Protein AF-A0AA38GWF9-F1 (afdb_monomer_lite)

Sequence (149 aa):
MASRRNVACPENETLAKFVFKKWEEMAVKETFTDRLNATFSKAYKNLCDHKDPIFDLKGARKIKGVGKWMLTLLKQYFESNKDDSSQELLEPRAKKGRGSGRYLPQKSSAPYAILITLYRETQNGKDYMLKQELIDAAEASGLSRMPIG

Secondary structure (DSSP, 8-state):
-PPPPPPSSGGGHHHHHHHHHHHHHHHTSTT--HHHHHHHHHHHHHHHT--S---SHHHHHHSTT--HHHHHHHHHHHHHT--S---------------SPPP-PPTTSHHHHHHHHHHHHHHTT-----HHHHHHHHHHTT--SS---

Radius of gyration: 25.44 Å; chains: 1; bounding box: 48×34×66 Å

Foldseek 3Di:
DDDDDAALDPLLVVVLVLLVVVVVVLVPDPPDDVVVVVLSVQLSVQSSVDNDHDLDLVSSVVGPSCDPVNSVVVCVVNVVVDDDDDPPDPDDPDPPDPPPDDDDDDWQALVVLLVVQVVVVVVVVDPDDDPVRSQVSSVVVNRHPDRND

pLDDT: mean 78.74, std 15.81, range [35.16, 96.44]

Organism: Taxus chinensis (NCBI:txid29808)

Structure (mmCIF, N/CA/C/O backbone):
data_AF-A0AA38GWF9-F1
#
_entry.id   AF-A0AA38GWF9-F1
#
loop_
_atom_site.group_PDB
_atom_site.id
_atom_site.type_symbol
_atom_site.label_atom_id
_atom_site.label_alt_id
_atom_site.label_comp_id
_atom_site.label_asym_id
_atom_site.label_entity_id
_atom_site.label_seq_id
_atom_site.pdbx_PDB_ins_code
_atom_site.Cartn_x
_atom_site.Cartn_y
_atom_site.Cartn_z
_atom_site.occupancy
_atom_site.B_iso_or_equiv
_atom_site.auth_seq_id
_atom_site.auth_comp_id
_atom_site.auth_asym_id
_atom_site.auth_atom_id
_atom_site.pdbx_PDB_model_num
ATOM 1 N N . MET A 1 1 ? 1.388 13.559 22.749 1.00 51.12 1 MET A N 1
ATOM 2 C CA . MET A 1 1 ? 0.668 12.288 23.008 1.00 51.12 1 MET A CA 1
ATOM 3 C C . MET A 1 1 ? -0.662 12.613 23.673 1.00 51.12 1 MET A C 1
ATOM 5 O O . MET A 1 1 ? -0.731 13.631 24.351 1.00 51.12 1 MET A O 1
ATOM 9 N N . ALA A 1 2 ? -1.734 11.858 23.418 1.00 51.94 2 ALA A N 1
ATOM 10 C CA . ALA A 1 2 ? -3.031 12.167 24.029 1.00 51.94 2 ALA A CA 1
ATOM 11 C C . ALA A 1 2 ? -3.042 11.740 25.504 1.00 51.94 2 ALA A C 1
ATOM 13 O O . ALA A 1 2 ? -2.672 10.611 25.814 1.00 51.94 2 ALA A O 1
ATOM 14 N N . SER A 1 3 ? -3.471 12.635 26.396 1.00 57.97 3 SER A N 1
ATOM 15 C CA . SER A 1 3 ? -3.670 12.334 27.817 1.00 57.97 3 SER A CA 1
ATOM 16 C C . SER A 1 3 ? -4.662 11.183 28.000 1.00 57.97 3 SER A C 1
ATOM 18 O O . SER A 1 3 ? -5.634 11.091 27.242 1.00 57.97 3 SER A O 1
ATOM 20 N N . ARG A 1 4 ? -4.434 10.332 29.012 1.00 61.81 4 ARG A N 1
ATOM 21 C CA . ARG A 1 4 ? -5.380 9.279 29.419 1.00 61.81 4 ARG A CA 1
ATOM 22 C C . ARG A 1 4 ? -6.752 9.911 29.645 1.00 61.81 4 ARG A C 1
ATOM 24 O O . ARG A 1 4 ? -6.872 10.859 30.417 1.00 61.81 4 ARG A O 1
ATOM 31 N N . ARG A 1 5 ? -7.761 9.424 28.925 1.00 65.25 5 ARG A N 1
ATOM 32 C CA . ARG A 1 5 ? -9.139 9.907 29.046 1.00 65.25 5 ARG A CA 1
ATOM 33 C C . ARG A 1 5 ? -9.949 8.938 29.886 1.00 65.25 5 ARG A C 1
ATOM 35 O O . ARG A 1 5 ? -9.744 7.730 29.790 1.00 65.25 5 ARG A O 1
ATOM 42 N N . ASN A 1 6 ? -10.876 9.481 30.669 1.00 64.81 6 ASN A N 1
ATOM 43 C CA . ASN A 1 6 ? -11.873 8.672 31.353 1.00 64.81 6 ASN A CA 1
ATOM 44 C C . ASN A 1 6 ? -12.755 8.002 30.301 1.00 64.81 6 ASN A C 1
ATOM 46 O O . ASN A 1 6 ? -13.235 8.656 29.375 1.00 64.81 6 ASN A O 1
ATOM 50 N N . VAL A 1 7 ? -12.909 6.689 30.424 1.00 67.94 7 VAL A N 1
ATOM 51 C CA . VAL A 1 7 ? -13.730 5.893 29.516 1.00 67.94 7 VAL A CA 1
ATOM 52 C C . VAL A 1 7 ? -15.180 6.025 29.972 1.00 67.94 7 VAL A C 1
ATOM 54 O O . VAL A 1 7 ? -15.468 5.861 31.155 1.00 67.94 7 VAL A O 1
ATOM 57 N N . ALA A 1 8 ? -16.087 6.343 29.050 1.00 68.94 8 ALA A N 1
ATOM 58 C CA . ALA A 1 8 ? -17.509 6.498 29.345 1.00 68.94 8 ALA A CA 1
ATOM 59 C C . ALA A 1 8 ? -18.177 5.169 29.745 1.00 68.94 8 ALA A C 1
ATOM 61 O O . ALA A 1 8 ? -19.150 5.182 30.495 1.00 68.94 8 ALA A O 1
ATOM 62 N N . CYS A 1 9 ? -17.631 4.035 29.289 1.00 68.50 9 CYS A N 1
ATOM 63 C CA . CYS A 1 9 ? -18.066 2.690 29.663 1.00 68.50 9 CYS A CA 1
ATOM 64 C C . CYS A 1 9 ? -16.926 1.898 30.312 1.00 68.50 9 CYS A C 1
ATOM 66 O O . CYS A 1 9 ? -15.866 1.772 29.694 1.00 68.50 9 CYS A O 1
ATOM 68 N N . PRO A 1 10 ? -17.143 1.280 31.485 1.00 70.75 10 PRO A N 1
ATOM 69 C CA . PRO A 1 10 ? -16.119 0.465 32.143 1.00 70.75 10 PRO A CA 1
ATOM 70 C C . PRO A 1 10 ? -15.719 -0.756 31.297 1.00 70.75 10 PRO A C 1
ATOM 72 O O . PRO A 1 10 ? -14.557 -1.145 31.257 1.00 70.75 10 PRO A O 1
ATOM 75 N N . GLU A 1 11 ? -16.655 -1.311 30.528 1.00 74.38 11 GLU A N 1
ATOM 76 C CA . GLU A 1 11 ? -16.427 -2.471 29.653 1.00 74.38 11 GLU A CA 1
ATOM 77 C C . GLU A 1 11 ? -15.489 -2.153 28.474 1.00 74.38 11 GLU A C 1
ATOM 79 O O . GLU A 1 11 ? -14.757 -3.022 28.006 1.00 74.38 11 GLU A O 1
ATOM 84 N N . ASN A 1 12 ? -15.433 -0.888 28.039 1.00 78.06 12 ASN A N 1
ATOM 85 C CA . ASN A 1 12 ? -14.538 -0.437 26.969 1.00 78.06 12 ASN A CA 1
ATOM 86 C C . ASN A 1 12 ? -13.119 -0.121 27.481 1.00 78.06 12 ASN A C 1
ATOM 88 O O . ASN A 1 12 ? -12.220 0.162 26.683 1.00 78.06 12 ASN A O 1
ATOM 92 N N . GLU A 1 13 ? -12.890 -0.158 28.799 1.00 78.81 13 GLU A N 1
ATOM 93 C CA . GLU A 1 13 ? -11.619 0.229 29.413 1.00 78.81 13 GLU A CA 1
ATOM 94 C C . GLU A 1 13 ? -10.479 -0.728 29.042 1.00 78.81 13 GLU A C 1
ATOM 96 O O . GLU A 1 13 ? -9.354 -0.297 28.778 1.00 78.81 13 GLU A O 1
ATOM 101 N N . THR A 1 14 ? -10.770 -2.026 28.957 1.00 80.94 14 THR A N 1
ATOM 102 C CA . THR A 1 14 ? -9.805 -3.063 28.563 1.00 80.94 14 THR A CA 1
ATOM 103 C C . THR A 1 14 ? -9.335 -2.866 27.120 1.00 80.94 14 THR A C 1
ATOM 105 O O . THR A 1 14 ? -8.130 -2.858 26.849 1.00 80.94 14 THR A O 1
ATOM 108 N N . LEU A 1 15 ? -10.272 -2.598 26.208 1.00 80.19 15 LEU A N 1
ATOM 109 C CA . LEU A 1 15 ? -9.994 -2.340 24.798 1.00 80.19 15 LEU A CA 1
ATOM 110 C C . LEU A 1 15 ? -9.248 -1.008 24.614 1.00 80.19 15 LEU A C 1
ATOM 112 O O . LEU A 1 15 ? -8.280 -0.939 23.855 1.00 80.19 15 LEU A O 1
ATOM 116 N N . ALA A 1 16 ? -9.619 0.034 25.364 1.00 82.56 16 ALA A N 1
ATOM 117 C CA . ALA A 1 16 ? -8.923 1.320 25.345 1.00 82.56 16 ALA A CA 1
ATOM 118 C C . ALA A 1 16 ? -7.471 1.205 25.841 1.00 82.56 16 ALA A C 1
ATOM 120 O O . ALA A 1 16 ? -6.566 1.764 25.214 1.00 82.56 16 ALA A O 1
ATOM 121 N N . LYS A 1 17 ? -7.225 0.439 26.914 1.00 84.38 17 LYS A N 1
ATOM 122 C CA . LYS A 1 17 ? -5.870 0.141 27.415 1.00 84.38 17 LYS A CA 1
ATOM 123 C C . LYS A 1 17 ? -5.040 -0.618 26.381 1.00 84.38 17 LYS A C 1
ATOM 125 O O . LYS A 1 17 ? -3.879 -0.269 26.167 1.00 84.38 17 LYS A O 1
ATOM 130 N N . PHE A 1 18 ? -5.629 -1.604 25.702 1.00 84.62 18 PHE A N 1
ATOM 131 C CA . PHE A 1 18 ? -4.944 -2.344 24.642 1.00 84.62 18 PHE A CA 1
ATOM 132 C C . PHE A 1 18 ? -4.528 -1.436 23.477 1.00 84.62 18 PHE A C 1
ATOM 134 O O . PHE A 1 18 ? -3.370 -1.460 23.056 1.00 84.62 18 PHE A O 1
ATOM 141 N N . VAL A 1 19 ? -5.446 -0.596 22.986 1.00 84.69 19 VAL A N 1
ATOM 142 C CA . VAL A 1 19 ? -5.160 0.349 21.893 1.00 84.69 19 VAL A CA 1
ATOM 143 C C . VAL A 1 19 ? -4.075 1.346 22.300 1.00 84.69 19 VAL A C 1
ATOM 145 O O . VAL A 1 19 ? -3.197 1.641 21.492 1.00 84.69 19 VAL A O 1
ATOM 148 N N . PHE A 1 20 ? -4.095 1.832 23.544 1.00 84.25 20 PHE A N 1
ATOM 149 C CA . PHE A 1 20 ? -3.077 2.749 24.056 1.00 84.25 20 PHE A CA 1
ATOM 150 C C . PHE A 1 20 ? -1.691 2.094 24.126 1.00 84.25 20 PHE A C 1
ATOM 152 O O . PHE A 1 20 ? -0.725 2.654 23.618 1.00 84.25 20 PHE A O 1
ATOM 159 N N . LYS A 1 21 ? -1.599 0.864 24.645 1.00 86.19 21 LYS A N 1
ATOM 160 C CA . LYS A 1 21 ? -0.341 0.104 24.663 1.00 86.19 21 LYS A CA 1
ATOM 161 C C . LYS A 1 21 ? 0.198 -0.132 23.248 1.00 86.19 21 LYS A C 1
ATOM 163 O O . LYS A 1 21 ? 1.379 0.069 22.984 1.00 86.19 21 LYS A O 1
ATOM 168 N N . LYS A 1 22 ? -0.676 -0.501 22.305 1.00 85.06 22 LYS A N 1
ATOM 169 C CA . LYS A 1 22 ? -0.300 -0.664 20.892 1.00 85.06 22 LYS A CA 1
ATOM 170 C C . LYS A 1 22 ? 0.144 0.644 20.244 1.00 85.06 22 LYS A C 1
ATOM 172 O O . LYS A 1 22 ? 1.009 0.622 19.373 1.00 85.06 22 LYS A O 1
ATOM 177 N N . TRP A 1 23 ? -0.423 1.774 20.655 1.00 85.25 23 TRP A N 1
ATOM 178 C CA . TRP A 1 23 ? 0.021 3.088 20.206 1.00 85.25 23 TRP A CA 1
ATOM 179 C C . TRP A 1 23 ? 1.446 3.380 20.688 1.00 85.25 23 TRP A C 1
ATOM 181 O O . TRP A 1 23 ? 2.270 3.779 19.869 1.00 85.25 23 TRP A O 1
ATOM 191 N N . GLU A 1 24 ? 1.768 3.106 21.956 1.00 82.69 24 GLU A N 1
ATOM 192 C CA . GLU A 1 24 ? 3.130 3.251 22.497 1.00 82.69 24 GLU A CA 1
ATOM 193 C C . GLU A 1 24 ? 4.131 2.334 21.779 1.00 82.69 24 GLU A C 1
ATOM 195 O O . GLU A 1 24 ? 5.158 2.806 21.294 1.00 82.69 24 GLU A O 1
ATOM 200 N N . GLU A 1 25 ? 3.798 1.050 21.603 1.00 85.31 25 GLU A N 1
ATOM 201 C CA . GLU A 1 25 ? 4.638 0.087 20.870 1.00 85.31 25 GLU A CA 1
ATOM 202 C C . GLU A 1 25 ? 4.930 0.536 19.430 1.00 85.31 25 GLU A C 1
ATOM 204 O O . GLU A 1 25 ? 6.012 0.294 18.895 1.00 85.31 25 GLU A O 1
ATOM 209 N N . MET A 1 26 ? 3.954 1.170 18.776 1.00 79.06 26 MET A N 1
ATOM 210 C CA . MET A 1 26 ? 4.106 1.662 17.409 1.00 79.06 26 MET A CA 1
ATOM 211 C C . MET A 1 26 ? 4.814 3.014 17.349 1.00 79.06 26 MET A C 1
ATOM 213 O O . MET A 1 26 ? 5.461 3.274 16.343 1.00 79.06 26 MET A O 1
ATOM 217 N N . ALA A 1 27 ? 4.722 3.842 18.394 1.00 79.19 27 ALA A N 1
ATOM 218 C CA . ALA A 1 27 ? 5.405 5.132 18.486 1.00 79.19 27 ALA A CA 1
ATOM 219 C C . ALA A 1 27 ? 6.928 4.994 18.628 1.00 79.19 27 ALA A C 1
ATOM 221 O O . ALA A 1 27 ? 7.657 5.891 18.220 1.00 79.19 27 ALA A O 1
ATOM 222 N N . VAL A 1 28 ? 7.406 3.864 19.161 1.00 82.25 28 VAL A N 1
ATOM 223 C CA . VAL A 1 28 ? 8.843 3.546 19.255 1.00 82.25 28 VAL A CA 1
ATOM 224 C C . VAL A 1 28 ? 9.434 3.126 17.899 1.00 82.25 28 VAL A C 1
ATOM 226 O O . VAL A 1 28 ? 10.642 3.203 17.699 1.00 82.25 28 VAL A O 1
ATOM 229 N N . LYS A 1 29 ? 8.609 2.689 16.939 1.00 78.75 29 LYS A N 1
ATOM 230 C CA . LYS A 1 29 ? 9.085 2.225 15.627 1.00 78.75 29 LYS A CA 1
ATOM 231 C C . LYS A 1 29 ? 9.307 3.400 14.675 1.00 78.75 29 LYS A C 1
ATOM 233 O O . LYS A 1 29 ? 8.433 4.247 14.535 1.00 78.75 29 LYS A O 1
ATOM 238 N N . GLU A 1 30 ? 10.396 3.373 13.905 1.00 65.19 30 GLU A N 1
ATOM 239 C CA . GLU A 1 30 ? 10.720 4.397 12.888 1.00 65.19 30 GLU A CA 1
ATOM 240 C C . GLU A 1 30 ? 9.631 4.577 11.813 1.00 65.19 30 GLU A C 1
ATOM 242 O O . GLU A 1 30 ? 9.515 5.628 11.192 1.00 65.19 30 GLU A O 1
ATOM 247 N N . THR A 1 31 ? 8.765 3.577 11.618 1.00 73.06 31 THR A N 1
ATOM 248 C CA . THR A 1 31 ? 7.605 3.657 10.712 1.00 73.06 31 THR A CA 1
ATOM 249 C C . THR A 1 31 ? 6.446 4.509 11.253 1.00 73.06 31 THR A C 1
ATOM 251 O O . THR A 1 31 ? 5.379 4.565 10.633 1.00 73.06 31 THR A O 1
ATOM 254 N N . PHE A 1 32 ? 6.591 5.119 12.433 1.00 78.38 32 PHE A N 1
ATOM 255 C CA . PHE A 1 32 ? 5.558 5.946 13.039 1.00 78.38 32 PHE A CA 1
ATOM 256 C C . PHE A 1 32 ? 5.441 7.290 12.320 1.00 78.38 32 PHE A C 1
ATOM 258 O O . PHE A 1 32 ? 6.349 8.111 12.323 1.00 78.38 32 PHE A O 1
ATOM 265 N N . THR A 1 33 ? 4.287 7.521 11.701 1.00 80.94 33 THR A N 1
ATOM 266 C CA . THR A 1 33 ? 4.003 8.754 10.961 1.00 80.94 33 THR A CA 1
ATOM 267 C C . THR A 1 33 ? 2.922 9.567 11.660 1.00 80.94 33 THR A C 1
ATOM 269 O O . THR A 1 33 ? 2.059 9.016 12.350 1.00 80.94 33 THR A O 1
ATOM 272 N N . ASP A 1 34 ? 2.879 10.874 11.397 1.00 83.88 34 ASP A N 1
ATOM 273 C CA . ASP A 1 34 ? 1.833 11.763 11.925 1.00 83.88 34 ASP A CA 1
ATOM 274 C C . ASP A 1 34 ? 0.416 11.303 11.567 1.00 83.88 34 ASP A C 1
ATOM 276 O O . ASP A 1 34 ? -0.525 11.464 12.346 1.00 83.88 34 ASP A O 1
ATOM 280 N N . ARG A 1 35 ? 0.252 10.652 10.410 1.00 83.06 35 ARG A N 1
ATOM 281 C CA . ARG A 1 35 ? -1.030 10.072 9.986 1.00 83.06 35 ARG A CA 1
ATOM 282 C C . ARG A 1 35 ? -1.460 8.915 10.887 1.00 83.06 35 ARG A C 1
ATOM 284 O O . ARG A 1 35 ? -2.643 8.812 11.224 1.00 83.06 35 ARG A O 1
ATOM 291 N N . LEU A 1 36 ? -0.521 8.062 11.301 1.00 82.25 36 LEU A N 1
ATOM 292 C CA . LEU A 1 36 ? -0.791 6.993 12.265 1.00 82.25 36 LEU A CA 1
ATOM 293 C C . LEU A 1 36 ? -1.127 7.586 13.632 1.00 82.25 36 LEU A C 1
ATOM 295 O O . LEU A 1 36 ? -2.134 7.205 14.223 1.00 82.25 36 LEU A O 1
ATOM 299 N N . ASN A 1 37 ? -0.364 8.584 14.077 1.00 84.94 37 ASN A N 1
ATOM 300 C CA . ASN A 1 37 ? -0.608 9.299 15.327 1.00 84.94 37 ASN A CA 1
ATOM 301 C C . ASN A 1 37 ? -2.016 9.924 15.376 1.00 84.94 37 ASN A C 1
ATOM 303 O O . ASN A 1 37 ? -2.764 9.744 16.340 1.00 84.94 37 ASN A O 1
ATOM 307 N N . ALA A 1 38 ? -2.427 10.595 14.296 1.00 84.69 38 ALA A N 1
ATOM 308 C CA . ALA A 1 38 ? -3.764 11.165 14.156 1.00 84.69 38 ALA A CA 1
ATOM 309 C C . ALA A 1 38 ? -4.859 10.086 14.158 1.00 84.69 38 ALA A C 1
ATOM 311 O O . ALA A 1 38 ? -5.926 10.289 14.744 1.00 84.69 38 ALA A O 1
ATOM 312 N N . THR A 1 39 ? -4.592 8.929 13.546 1.00 86.38 39 THR A N 1
ATOM 313 C CA . THR A 1 39 ? -5.520 7.791 13.520 1.00 86.38 39 THR A CA 1
ATOM 314 C C . THR A 1 39 ? -5.705 7.200 14.916 1.00 86.38 39 THR A C 1
ATOM 316 O O . THR A 1 39 ? -6.844 7.063 15.359 1.00 86.38 39 THR A O 1
ATOM 319 N N . PHE A 1 40 ? -4.616 6.919 15.638 1.00 86.81 40 PHE A N 1
ATOM 320 C CA . PHE A 1 40 ? -4.672 6.426 17.017 1.00 86.81 40 PHE A CA 1
ATOM 321 C C . PHE A 1 40 ? -5.343 7.426 17.953 1.00 86.81 40 PHE A C 1
ATOM 323 O O . PHE A 1 40 ? -6.250 7.049 18.685 1.00 86.81 40 PHE A O 1
ATOM 330 N N . SER A 1 41 ? -4.983 8.709 17.871 1.00 86.19 41 SER A N 1
ATOM 331 C CA . SER A 1 41 ? -5.609 9.764 18.673 1.00 86.19 41 SER A CA 1
ATOM 332 C C . SER A 1 41 ? -7.113 9.837 18.423 1.00 86.19 41 SER A C 1
ATOM 334 O O . SER A 1 41 ? -7.898 9.852 19.365 1.00 86.19 41 SER A O 1
ATOM 336 N N . LYS A 1 42 ? -7.555 9.822 17.161 1.00 87.19 42 LYS A N 1
ATOM 337 C CA . LYS A 1 42 ? -8.983 9.899 16.833 1.00 87.19 42 LYS A CA 1
ATOM 338 C C . LYS A 1 42 ? -9.743 8.639 17.246 1.00 87.19 42 LYS A C 1
ATOM 340 O O . LYS A 1 42 ? -10.838 8.759 17.785 1.00 87.19 42 LYS A O 1
ATOM 345 N N . ALA A 1 43 ? -9.166 7.459 17.021 1.00 85.88 43 ALA A N 1
ATOM 346 C CA . ALA A 1 43 ? -9.767 6.189 17.413 1.00 85.88 43 ALA A CA 1
ATOM 347 C C . ALA A 1 43 ? -9.861 6.053 18.939 1.00 85.88 43 ALA A C 1
ATOM 349 O O . ALA A 1 43 ? -10.932 5.745 19.442 1.00 85.88 43 ALA A O 1
ATOM 350 N N . TYR A 1 44 ? -8.784 6.357 19.671 1.00 84.06 44 TYR A N 1
ATOM 351 C CA . TYR A 1 44 ? -8.744 6.294 21.133 1.00 84.06 44 TYR A CA 1
ATOM 352 C C . TYR A 1 44 ? -9.756 7.249 21.769 1.00 84.06 44 TYR A C 1
ATOM 354 O O . TYR A 1 44 ? -10.530 6.842 22.626 1.00 84.06 44 TYR A O 1
ATOM 362 N N . LYS A 1 45 ? -9.824 8.500 21.294 1.00 86.12 45 LYS A N 1
ATOM 363 C CA . LYS A 1 45 ? -10.810 9.476 21.780 1.00 86.12 45 LYS A CA 1
ATOM 364 C C . LYS A 1 45 ? -12.241 8.981 21.586 1.00 86.12 45 LYS A C 1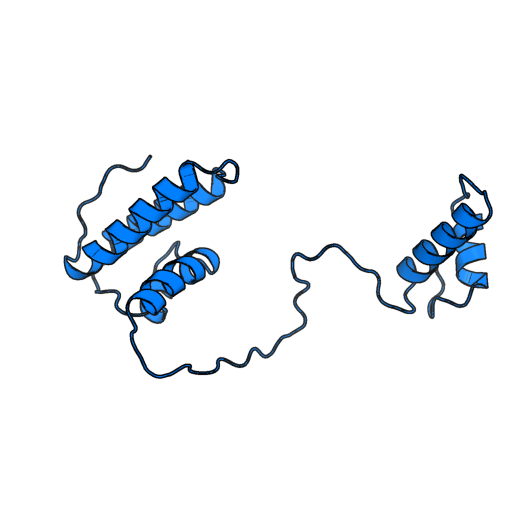
ATOM 366 O O . LYS A 1 45 ? -12.994 8.917 22.545 1.00 86.12 45 LYS A O 1
ATOM 371 N N . ASN A 1 46 ? -12.583 8.565 20.369 1.00 86.06 46 ASN A N 1
ATOM 372 C CA . ASN A 1 46 ? -13.944 8.127 20.061 1.00 86.06 46 ASN A CA 1
ATOM 373 C C . ASN A 1 46 ? -14.303 6.789 20.717 1.00 86.06 46 ASN A C 1
ATOM 375 O O . ASN A 1 46 ? -15.481 6.518 20.907 1.00 86.06 46 ASN A O 1
ATOM 379 N N . LEU A 1 47 ? -13.310 5.964 21.054 1.00 81.88 47 LEU A N 1
ATOM 380 C CA . LEU A 1 47 ? -13.503 4.747 21.828 1.00 81.88 47 LEU A CA 1
ATOM 381 C C . LEU A 1 47 ? -13.792 5.058 23.302 1.00 81.88 47 LEU A C 1
ATOM 383 O O . LEU A 1 47 ? -14.709 4.479 23.873 1.00 81.88 47 LEU A O 1
ATOM 387 N N . CYS A 1 48 ? -13.045 5.992 23.900 1.00 79.69 48 CYS A N 1
ATOM 388 C CA . CYS A 1 48 ? -13.305 6.468 25.259 1.00 79.69 48 CYS A CA 1
ATOM 389 C C . CYS A 1 48 ? -14.666 7.162 25.376 1.00 79.69 48 CYS A C 1
ATOM 391 O O . CYS A 1 48 ? -15.340 6.993 26.386 1.00 79.69 48 CYS A O 1
ATOM 393 N N . ASP A 1 49 ? -15.075 7.902 24.344 1.00 82.62 49 ASP A N 1
ATOM 394 C CA . ASP A 1 49 ? -16.336 8.649 24.316 1.00 82.62 49 ASP A CA 1
ATOM 395 C C . ASP A 1 49 ? -17.553 7.764 23.938 1.00 82.62 49 ASP A C 1
ATOM 397 O O . ASP A 1 49 ? -18.695 8.232 23.976 1.00 82.62 49 ASP A O 1
ATOM 401 N N . HIS A 1 50 ? -17.343 6.494 23.557 1.00 80.44 50 HIS A N 1
ATOM 402 C CA . HIS A 1 50 ? -18.420 5.585 23.149 1.00 80.44 50 HIS A CA 1
ATOM 403 C C . HIS A 1 50 ? -19.212 5.083 24.363 1.00 80.44 50 HIS A C 1
ATOM 405 O O . HIS A 1 50 ? -18.630 4.532 25.296 1.00 80.44 50 HIS A O 1
ATOM 411 N N . LYS A 1 51 ? -20.540 5.259 24.320 1.00 77.25 51 LYS A N 1
ATOM 412 C CA . LYS A 1 51 ? -21.474 4.938 25.416 1.00 77.25 51 LYS A CA 1
ATOM 413 C C . LYS A 1 51 ? -22.013 3.507 25.398 1.00 77.25 51 LYS A C 1
ATOM 415 O O . LYS A 1 51 ? -22.597 3.080 26.387 1.00 77.25 51 LYS A O 1
ATOM 420 N N . ASP A 1 52 ? -21.825 2.788 24.294 1.00 75.81 52 ASP A N 1
ATOM 421 C CA . ASP A 1 52 ? -22.206 1.379 24.204 1.00 75.81 52 ASP A CA 1
ATOM 422 C C . ASP A 1 52 ? -20.963 0.490 24.292 1.00 75.81 52 ASP A C 1
ATOM 424 O O . ASP A 1 52 ? -19.884 0.882 23.814 1.00 75.81 52 ASP A O 1
ATOM 428 N N . PRO A 1 53 ? -21.094 -0.717 24.849 1.00 74.31 53 PRO A N 1
ATOM 429 C CA . PRO A 1 53 ? -19.970 -1.619 24.973 1.00 74.31 53 PRO A CA 1
ATOM 430 C C . PRO A 1 53 ? -19.620 -2.299 23.649 1.00 74.31 53 PRO A C 1
ATOM 432 O O . PRO A 1 53 ? -20.481 -2.683 22.851 1.00 74.31 53 PRO A O 1
ATOM 435 N N . ILE A 1 54 ? -18.319 -2.423 23.390 1.00 75.06 54 ILE A N 1
ATOM 436 C CA . ILE A 1 54 ? -17.780 -2.921 22.123 1.00 75.06 54 ILE A CA 1
ATOM 437 C C . ILE A 1 54 ? -17.167 -4.299 22.3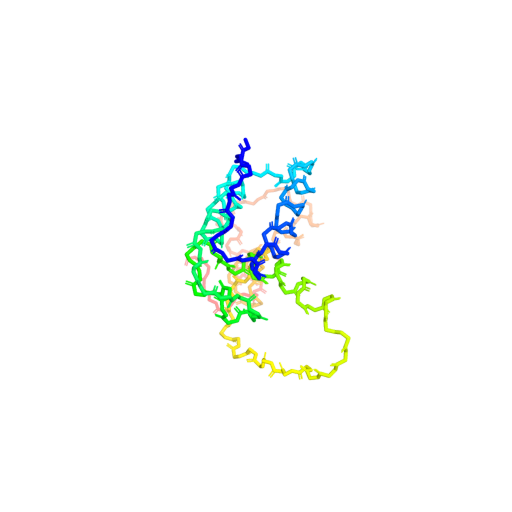49 1.00 75.06 54 ILE A C 1
ATOM 439 O O . ILE A 1 54 ? -15.983 -4.437 22.643 1.00 75.06 54 ILE A O 1
ATOM 443 N N . PHE A 1 55 ? -17.988 -5.328 22.156 1.00 69.44 55 PHE A N 1
ATOM 444 C CA . PHE A 1 55 ? -17.569 -6.728 22.292 1.00 69.44 55 PHE A CA 1
ATOM 445 C C . PHE A 1 55 ? -17.173 -7.391 20.968 1.00 69.44 55 PHE A C 1
ATOM 447 O O . PHE A 1 55 ? -16.615 -8.483 20.970 1.00 69.44 55 PHE A O 1
ATOM 454 N N . ASP A 1 56 ? -17.462 -6.753 19.830 1.00 76.88 56 ASP A N 1
ATOM 455 C CA . ASP A 1 56 ? -17.251 -7.349 18.511 1.00 76.88 56 ASP A CA 1
ATOM 456 C C . ASP A 1 56 ? -16.656 -6.353 17.507 1.00 76.88 56 ASP A C 1
ATOM 458 O O . ASP A 1 56 ? -16.846 -5.132 17.582 1.00 76.88 56 ASP A O 1
ATOM 462 N N . LEU A 1 57 ? -15.992 -6.896 16.486 1.00 77.44 57 LEU A N 1
ATOM 463 C CA . LEU A 1 57 ? -15.430 -6.158 15.355 1.00 77.44 57 LEU A CA 1
ATOM 464 C C . LEU A 1 57 ? -16.497 -5.354 14.604 1.00 77.44 57 LEU A C 1
ATOM 466 O O . LEU A 1 57 ? -16.206 -4.285 14.058 1.00 77.44 57 LEU A O 1
ATOM 470 N N . LYS A 1 58 ? -17.746 -5.841 14.593 1.00 77.56 58 LYS A N 1
ATOM 471 C CA . LYS A 1 58 ? -18.895 -5.115 14.034 1.00 77.56 58 LYS A CA 1
ATOM 472 C C . LYS A 1 58 ? -19.192 -3.835 14.816 1.00 77.56 58 LYS A C 1
ATOM 474 O O . LYS A 1 58 ? -19.514 -2.822 14.194 1.00 77.56 58 LYS A O 1
ATOM 479 N N . GLY A 1 59 ? -19.048 -3.867 16.142 1.00 76.88 59 GLY A N 1
ATOM 480 C CA . GLY A 1 59 ? -19.171 -2.693 17.008 1.00 76.88 59 GLY A CA 1
ATOM 481 C C . GLY A 1 59 ? -18.033 -1.708 16.763 1.00 76.88 59 GLY A C 1
ATOM 482 O O . GLY A 1 59 ? -18.280 -0.539 16.476 1.00 76.88 59 GLY A O 1
ATOM 483 N N . ALA A 1 60 ? -16.793 -2.207 16.723 1.00 78.75 60 ALA A N 1
ATOM 484 C CA . ALA A 1 60 ? -15.611 -1.386 16.468 1.00 78.75 60 ALA A CA 1
ATOM 485 C C . ALA A 1 60 ? -15.685 -0.641 15.123 1.00 78.75 60 ALA A C 1
ATOM 487 O O . ALA A 1 60 ? -15.310 0.525 15.034 1.00 78.75 60 ALA A O 1
ATOM 488 N N . ARG A 1 61 ? -16.228 -1.275 14.075 1.00 81.12 61 ARG A N 1
ATOM 489 C CA . ARG A 1 61 ? -16.378 -0.662 12.743 1.00 81.12 61 ARG A CA 1
ATOM 490 C C . ARG A 1 61 ? -17.323 0.545 12.722 1.00 81.12 61 ARG A C 1
ATOM 492 O O . ARG A 1 61 ? -17.172 1.401 11.852 1.00 81.12 61 ARG A O 1
ATOM 499 N N . LYS A 1 62 ? -18.306 0.611 13.625 1.00 82.44 62 LYS A N 1
ATOM 500 C CA . LYS A 1 62 ? -19.259 1.733 13.691 1.00 82.44 62 LYS A CA 1
ATOM 501 C C . LYS A 1 62 ? -18.631 2.995 14.292 1.00 82.44 62 LYS A C 1
ATOM 503 O O . LYS A 1 62 ? -19.146 4.091 14.084 1.00 82.44 62 LYS A O 1
ATOM 508 N N . ILE A 1 63 ? -17.501 2.862 14.985 1.00 83.25 63 ILE A N 1
ATOM 509 C CA . ILE A 1 63 ? -16.825 3.970 15.656 1.00 83.25 63 ILE A CA 1
ATOM 510 C C . ILE A 1 63 ? -16.108 4.838 14.625 1.00 83.25 63 ILE A C 1
ATOM 512 O O . ILE A 1 63 ? -15.290 4.385 13.818 1.00 83.25 63 ILE A O 1
ATOM 516 N N . LYS A 1 64 ? -16.370 6.142 14.683 1.00 78.94 64 LYS A N 1
ATOM 517 C CA . LYS A 1 64 ? -15.707 7.121 13.823 1.00 78.94 64 LYS A CA 1
ATOM 518 C C . LYS A 1 64 ? -14.193 7.081 14.068 1.00 78.94 64 LYS A C 1
ATOM 520 O O . LYS A 1 64 ? -13.734 7.198 15.195 1.00 78.94 64 LYS A O 1
ATOM 525 N N . GLY A 1 65 ? -13.394 6.947 13.013 1.00 78.62 65 GLY A N 1
ATOM 526 C CA . GLY A 1 65 ? -11.928 6.869 13.127 1.00 78.62 65 GLY A CA 1
ATOM 527 C C . GLY A 1 65 ? -11.362 5.453 13.284 1.00 78.62 65 GLY A C 1
ATOM 528 O O . GLY A 1 65 ? -10.156 5.281 13.121 1.00 78.62 65 GLY A O 1
ATOM 529 N N . VAL A 1 66 ? -12.204 4.433 13.485 1.00 82.88 66 VAL A N 1
ATOM 530 C CA . VAL A 1 66 ? -11.788 3.027 13.390 1.00 82.88 66 VAL A CA 1
ATOM 531 C C . VAL A 1 66 ? -11.883 2.581 11.929 1.00 82.88 66 VAL A C 1
ATOM 533 O O . VAL A 1 66 ? -12.918 2.150 11.428 1.00 82.88 66 VAL A O 1
ATOM 536 N N . GLY A 1 67 ? -10.778 2.765 11.206 1.00 79.81 67 GLY A N 1
ATOM 537 C CA . GLY A 1 67 ? -10.643 2.354 9.808 1.00 79.81 67 GLY A CA 1
ATOM 538 C C . GLY A 1 67 ? -10.227 0.890 9.644 1.00 79.81 67 GLY A C 1
ATOM 539 O O . GLY A 1 67 ? -9.946 0.185 10.610 1.00 79.81 67 GLY A O 1
ATOM 540 N N . LYS A 1 68 ? -10.102 0.446 8.387 1.00 82.25 68 LYS A N 1
ATOM 541 C CA . LYS A 1 68 ? -9.695 -0.928 8.034 1.00 82.25 68 LYS A CA 1
ATOM 542 C C . LYS A 1 68 ? -8.399 -1.367 8.728 1.00 82.25 68 LYS A C 1
ATOM 544 O O . LYS A 1 68 ? -8.317 -2.495 9.188 1.00 82.25 68 LYS A O 1
ATOM 549 N N . TRP A 1 69 ? -7.425 -0.465 8.839 1.00 84.56 69 TRP A N 1
ATOM 550 C CA . TRP A 1 69 ? -6.152 -0.738 9.508 1.00 84.56 69 TRP A CA 1
ATOM 551 C C . TRP A 1 69 ? -6.309 -0.954 11.022 1.00 84.56 69 TRP A C 1
ATOM 553 O O . TRP A 1 69 ? -5.788 -1.925 11.561 1.00 84.56 69 TRP A O 1
ATOM 563 N N . MET A 1 70 ? -7.101 -0.111 11.694 1.00 83.94 70 MET A N 1
ATOM 564 C CA . MET A 1 70 ? -7.387 -0.253 13.126 1.00 83.94 70 MET A CA 1
ATOM 565 C C . MET A 1 70 ? -8.208 -1.517 13.413 1.00 83.94 70 MET A C 1
ATOM 567 O O . MET A 1 70 ? -7.976 -2.183 14.413 1.00 83.94 70 MET A O 1
ATOM 571 N N . LEU A 1 71 ? -9.118 -1.900 12.510 1.00 85.62 71 LEU A N 1
ATOM 572 C CA . LEU A 1 71 ? -9.835 -3.173 12.607 1.00 85.62 71 LEU A CA 1
ATOM 573 C C . LEU A 1 71 ? -8.892 -4.372 12.510 1.00 85.62 71 LEU A C 1
ATOM 575 O O . LEU A 1 71 ? -9.092 -5.330 13.238 1.00 85.62 71 LEU A O 1
ATOM 579 N N . THR A 1 72 ? -7.860 -4.332 11.662 1.00 85.81 72 THR A N 1
ATOM 580 C CA . THR A 1 72 ? -6.839 -5.394 11.624 1.00 85.81 72 THR A CA 1
ATOM 581 C C . THR A 1 72 ? -6.071 -5.488 12.944 1.00 85.81 72 THR A C 1
ATOM 583 O O . THR A 1 72 ? -5.787 -6.586 13.407 1.00 85.81 72 THR A O 1
ATOM 586 N N . LEU A 1 73 ? -5.776 -4.353 13.579 1.00 84.75 73 LEU A N 1
ATOM 587 C CA . LEU A 1 73 ? -5.103 -4.319 14.879 1.00 84.75 73 LEU A CA 1
ATOM 588 C C . LEU A 1 73 ? -6.013 -4.825 16.011 1.00 84.75 73 LEU A C 1
ATOM 590 O O . LEU A 1 73 ? -5.573 -5.586 16.866 1.00 84.75 73 LEU A O 1
ATOM 594 N N . LEU A 1 74 ? -7.294 -4.451 15.995 1.00 83.19 74 LEU A N 1
ATOM 595 C CA . LEU A 1 74 ? -8.287 -4.938 16.956 1.00 83.19 74 LEU A CA 1
ATOM 596 C C . LEU A 1 74 ? -8.652 -6.406 16.730 1.00 83.19 74 LEU A C 1
ATOM 598 O O . LEU A 1 74 ? -8.946 -7.100 17.693 1.00 83.19 74 LEU A O 1
ATOM 602 N N . LYS A 1 75 ? -8.592 -6.911 15.492 1.00 83.12 75 LYS A N 1
ATOM 603 C CA . LYS A 1 75 ? -8.740 -8.345 15.207 1.00 83.12 75 LYS A CA 1
ATOM 604 C C . LYS A 1 75 ? -7.752 -9.169 16.008 1.00 83.12 75 LYS A C 1
ATOM 606 O O . LYS A 1 75 ? -8.185 -10.106 16.652 1.00 83.12 75 LYS A O 1
ATOM 611 N N . GLN A 1 76 ? -6.487 -8.756 16.066 1.00 78.69 76 GLN A N 1
ATOM 612 C CA . GLN A 1 76 ? -5.490 -9.442 16.890 1.00 78.69 76 GLN A CA 1
ATOM 613 C C . GLN A 1 76 ? -5.906 -9.488 18.365 1.00 78.69 76 GLN A C 1
ATOM 615 O O . GLN A 1 76 ? -5.738 -10.511 19.007 1.00 78.69 76 GLN A O 1
ATOM 620 N N . TYR A 1 77 ? -6.510 -8.420 18.896 1.00 77.25 77 TYR A N 1
ATOM 621 C CA . TYR A 1 77 ? -7.020 -8.409 20.271 1.00 77.25 77 TYR A CA 1
ATOM 622 C C . TYR A 1 77 ? -8.194 -9.367 20.489 1.00 77.25 77 TYR A C 1
ATOM 624 O O . TYR A 1 77 ? -8.232 -10.079 21.489 1.00 77.25 77 TYR A O 1
ATOM 632 N N . PHE A 1 78 ? -9.160 -9.379 19.569 1.00 75.38 78 PHE A N 1
ATOM 633 C CA . PHE A 1 78 ? -10.333 -10.248 19.672 1.00 75.38 78 PHE A CA 1
ATOM 634 C C . PHE A 1 78 ? -10.007 -11.717 19.366 1.00 75.38 78 PHE A C 1
ATOM 636 O O . PHE A 1 78 ? -10.618 -12.598 19.955 1.00 75.38 78 PHE A O 1
ATOM 643 N N . GLU A 1 79 ? -9.041 -11.985 18.488 1.00 72.31 79 GLU A N 1
ATOM 644 C CA . GLU A 1 79 ? -8.523 -13.326 18.189 1.00 72.31 79 GLU A CA 1
ATOM 645 C C . GLU A 1 79 ? -7.671 -13.855 19.350 1.00 72.31 79 GLU A C 1
ATOM 647 O O . GLU A 1 79 ? -7.833 -15.005 19.729 1.00 72.31 79 GLU A O 1
ATOM 652 N N . SER A 1 80 ? -6.849 -13.020 19.999 1.00 60.12 80 SER A N 1
ATOM 653 C CA . SER A 1 80 ? -6.094 -13.420 21.199 1.00 60.12 80 SER A CA 1
ATOM 654 C C . SER A 1 80 ? -6.956 -13.663 22.447 1.00 60.12 80 SER A C 1
ATOM 656 O O . SER A 1 80 ? -6.449 -14.231 23.404 1.00 60.12 80 SER A O 1
ATOM 658 N N . ASN A 1 81 ? -8.223 -13.227 22.463 1.00 55.72 81 ASN A N 1
ATOM 659 C CA . ASN A 1 81 ? -9.176 -13.507 23.551 1.00 55.72 81 ASN A CA 1
ATOM 660 C C . ASN A 1 81 ? -10.185 -14.615 23.203 1.00 55.72 81 ASN A C 1
ATOM 662 O O . ASN A 1 81 ? -11.007 -14.973 24.044 1.00 55.72 81 ASN A O 1
ATOM 666 N N . LYS A 1 82 ? -10.165 -15.130 21.969 1.00 53.12 82 LYS A N 1
ATOM 667 C CA . LYS A 1 82 ? -10.994 -16.259 21.545 1.00 53.12 82 LYS A CA 1
ATOM 668 C C . LYS A 1 82 ? -10.133 -17.511 21.510 1.00 53.12 82 LYS A C 1
ATOM 670 O O . LYS A 1 82 ? -9.658 -17.913 20.452 1.00 53.12 82 LYS A O 1
ATOM 675 N N . ASP A 1 83 ? -9.971 -18.126 22.674 1.00 44.09 83 ASP A N 1
ATOM 676 C CA . ASP A 1 83 ? -9.763 -19.565 22.696 1.00 44.09 83 ASP A CA 1
ATOM 677 C C . ASP A 1 83 ? -11.047 -20.229 22.179 1.00 44.09 83 ASP A C 1
ATOM 679 O O . ASP A 1 83 ? -12.120 -20.122 22.769 1.00 44.09 83 ASP A O 1
ATOM 683 N N . ASP A 1 84 ? -10.875 -20.876 21.034 1.00 45.09 84 ASP A N 1
ATOM 684 C CA . ASP A 1 84 ? -11.737 -21.863 20.398 1.00 45.09 84 ASP A CA 1
ATOM 685 C C . ASP A 1 84 ? -13.075 -21.433 19.751 1.00 45.09 84 ASP A C 1
ATOM 687 O O . ASP A 1 84 ? -13.939 -20.750 20.297 1.00 45.09 84 ASP A O 1
ATOM 691 N N . SER A 1 85 ? -13.259 -21.997 18.559 1.00 40.94 85 SER A N 1
ATOM 692 C CA . SER A 1 85 ? -14.475 -22.092 17.751 1.00 40.94 85 SER A CA 1
ATOM 693 C C . SER A 1 85 ? -14.909 -20.919 16.850 1.00 40.94 85 SER A C 1
ATOM 695 O O . SER A 1 85 ? -15.245 -19.811 17.266 1.00 40.94 85 SER A O 1
ATOM 697 N N . SER A 1 86 ? -15.068 -21.288 15.571 1.00 36.19 86 SER A N 1
ATOM 698 C CA . SER A 1 86 ? -15.752 -20.586 14.472 1.00 36.19 86 SER A CA 1
ATOM 699 C C . SER A 1 86 ? -14.926 -19.562 13.679 1.00 36.19 86 SER A C 1
ATOM 701 O O . SER A 1 86 ? -15.157 -18.353 13.717 1.00 36.19 86 SER A O 1
ATOM 703 N N . GLN A 1 87 ? -14.014 -20.080 12.845 1.00 40.47 87 GLN A N 1
ATOM 704 C CA . GLN A 1 87 ? -13.624 -19.417 11.597 1.00 40.47 87 GLN A CA 1
ATOM 705 C C . GLN A 1 87 ? -14.847 -19.338 10.673 1.00 40.47 87 GLN A C 1
ATOM 707 O O . GLN A 1 87 ? -15.128 -20.266 9.917 1.00 40.47 87 GLN A O 1
ATOM 712 N N . GLU A 1 88 ? -15.574 -18.223 10.705 1.00 35.16 88 GLU A N 1
ATOM 713 C CA . GLU A 1 88 ? -16.515 -17.923 9.630 1.00 35.16 88 GLU A CA 1
ATOM 714 C C . GLU A 1 88 ? -15.733 -17.339 8.446 1.00 35.16 88 GLU A C 1
ATOM 716 O O . GLU A 1 88 ? -15.249 -16.200 8.452 1.00 35.16 88 GLU A O 1
ATOM 721 N N . LEU A 1 89 ? -15.554 -18.204 7.451 1.00 44.59 89 LEU A N 1
ATOM 722 C CA . LEU A 1 89 ? -14.960 -17.967 6.146 1.00 44.59 89 LEU A CA 1
ATOM 723 C C . LEU A 1 89 ? -15.695 -16.822 5.429 1.00 44.59 89 LEU A C 1
ATOM 725 O O . LEU A 1 89 ? -16.697 -17.022 4.747 1.00 44.59 89 LEU A O 1
ATOM 729 N N . LEU A 1 90 ? -15.183 -15.599 5.555 1.00 44.44 90 LEU A N 1
ATOM 730 C CA . LEU A 1 90 ? -15.600 -14.493 4.698 1.00 44.44 90 LEU A CA 1
ATOM 731 C C . LEU A 1 90 ? -14.870 -14.599 3.357 1.00 44.44 90 LEU A C 1
ATOM 733 O O . LEU A 1 90 ? -13.786 -14.042 3.177 1.00 44.44 90 LEU A O 1
ATOM 737 N N . GLU A 1 91 ? -15.495 -15.307 2.420 1.00 44.25 91 GLU A N 1
ATOM 738 C CA . GLU A 1 91 ? -15.206 -15.265 0.985 1.00 44.25 91 GLU A CA 1
ATOM 739 C C . GLU A 1 91 ? -15.049 -13.811 0.494 1.00 44.25 91 GLU A C 1
ATOM 741 O O . GLU A 1 91 ? -16.004 -13.023 0.534 1.00 44.25 91 GLU A O 1
ATOM 746 N N . PRO A 1 92 ? -13.880 -13.409 -0.031 1.00 40.25 92 PRO A N 1
ATOM 747 C CA . PRO A 1 92 ? -13.779 -12.162 -0.751 1.00 40.25 92 PRO A CA 1
ATOM 748 C C . PRO A 1 92 ? -14.138 -12.415 -2.217 1.00 40.25 92 PRO A C 1
ATOM 750 O O . PRO A 1 92 ? -13.337 -12.939 -2.990 1.00 40.25 92 PRO A O 1
ATOM 753 N N . ARG A 1 93 ? -15.302 -11.912 -2.649 1.00 42.56 93 ARG A N 1
ATOM 754 C CA . ARG A 1 93 ? -15.506 -11.508 -4.051 1.00 42.56 93 ARG A CA 1
ATOM 755 C C . ARG A 1 93 ? -14.481 -10.421 -4.388 1.00 42.56 93 ARG A C 1
ATOM 757 O O . ARG A 1 93 ? -14.741 -9.221 -4.281 1.00 42.56 93 ARG A O 1
ATOM 764 N N . ALA A 1 94 ? -13.284 -10.846 -4.771 1.00 43.47 94 ALA A N 1
ATOM 765 C CA . ALA A 1 94 ? -12.222 -9.976 -5.224 1.00 43.47 94 ALA A CA 1
ATOM 766 C C . ALA A 1 94 ? -12.551 -9.491 -6.642 1.00 43.47 94 ALA A C 1
ATOM 768 O O . ALA A 1 94 ? -12.166 -10.093 -7.642 1.00 43.47 94 ALA A O 1
ATOM 769 N N . LYS A 1 95 ? -13.191 -8.321 -6.749 1.00 50.16 95 LYS A N 1
ATOM 770 C CA . LYS A 1 95 ? -12.802 -7.413 -7.835 1.00 50.16 95 LYS A CA 1
ATOM 771 C C . LYS A 1 95 ? -11.302 -7.205 -7.641 1.00 50.16 95 LYS A C 1
ATOM 773 O O . LYS A 1 95 ? -10.920 -6.836 -6.532 1.00 50.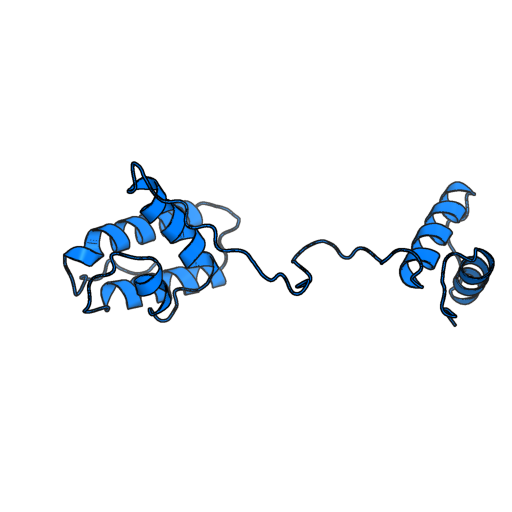16 95 LYS A O 1
ATOM 778 N N . LYS A 1 96 ? -10.472 -7.506 -8.650 1.00 52.16 96 LYS A N 1
ATOM 779 C CA . LYS A 1 96 ? -9.010 -7.294 -8.645 1.00 52.16 96 LYS A CA 1
ATOM 780 C C . LYS A 1 96 ? -8.711 -5.817 -8.359 1.00 52.16 96 LYS A C 1
ATOM 782 O O . LYS A 1 96 ? -8.442 -5.029 -9.259 1.00 52.16 96 LYS A O 1
ATOM 787 N N . GLY A 1 97 ? -8.805 -5.426 -7.095 1.00 47.72 97 GLY A N 1
ATOM 788 C CA . GLY A 1 97 ? -8.275 -4.184 -6.590 1.00 47.72 97 GLY A CA 1
ATOM 789 C C . GLY A 1 97 ? -6.780 -4.316 -6.754 1.00 47.72 97 GLY A C 1
ATOM 790 O O . GLY A 1 97 ? -6.183 -5.230 -6.188 1.00 47.72 97 GLY A O 1
ATOM 791 N N . ARG A 1 98 ? -6.201 -3.459 -7.595 1.00 56.50 98 ARG A N 1
ATOM 792 C CA . ARG A 1 98 ? -4.758 -3.263 -7.677 1.00 56.50 98 ARG A CA 1
ATOM 793 C C . ARG A 1 98 ? -4.279 -2.996 -6.254 1.00 56.50 98 ARG A C 1
ATOM 795 O O . ARG A 1 98 ? -4.481 -1.909 -5.720 1.00 56.50 98 ARG A O 1
ATOM 802 N N . GLY A 1 99 ? -3.769 -4.039 -5.607 1.00 50.84 99 GLY A N 1
ATOM 803 C CA . GLY A 1 99 ? -3.148 -3.920 -4.305 1.00 50.84 99 GLY A CA 1
ATOM 804 C C . GLY A 1 99 ? -1.969 -2.964 -4.411 1.00 50.84 99 GLY A C 1
ATOM 805 O O . GLY A 1 99 ? -1.477 -2.687 -5.504 1.00 50.84 99 GLY A O 1
ATOM 806 N N . SER A 1 100 ? -1.502 -2.499 -3.261 1.00 61.53 100 SER A N 1
ATOM 807 C CA . SER A 1 100 ? -0.237 -1.784 -3.073 1.00 61.53 100 SER A CA 1
ATOM 808 C C . SER A 1 100 ? 0.984 -2.669 -3.416 1.00 61.53 100 SER A C 1
ATOM 810 O O . SER A 1 100 ? 1.924 -2.778 -2.635 1.00 61.53 100 SER A O 1
ATOM 812 N N . GLY A 1 101 ? 0.948 -3.383 -4.540 1.00 66.50 101 GLY A N 1
ATOM 813 C CA . GLY A 1 101 ? 2.078 -4.089 -5.120 1.00 66.50 101 GLY A CA 1
ATOM 814 C C . GLY A 1 101 ? 2.805 -3.169 -6.092 1.00 66.50 101 GLY A C 1
ATOM 815 O O . GLY A 1 101 ? 2.207 -2.256 -6.665 1.00 66.50 101 GLY A O 1
ATOM 816 N N . ARG A 1 102 ? 4.103 -3.415 -6.287 1.00 78.81 102 ARG A N 1
ATOM 817 C CA . ARG A 1 102 ? 4.868 -2.762 -7.354 1.00 78.81 102 ARG A CA 1
ATOM 818 C C . ARG A 1 102 ? 4.159 -2.990 -8.691 1.00 78.81 102 ARG A C 1
ATOM 820 O O . ARG A 1 102 ? 3.607 -4.066 -8.924 1.00 78.81 102 ARG A O 1
ATOM 827 N N . TYR A 1 103 ? 4.149 -1.965 -9.541 1.00 84.12 103 TYR A N 1
ATOM 828 C CA . TYR A 1 103 ? 3.577 -2.075 -10.876 1.00 84.12 103 TYR A CA 1
ATOM 829 C C . TYR A 1 103 ? 4.240 -3.234 -11.630 1.00 84.12 103 TYR A C 1
ATOM 831 O O . TYR A 1 103 ? 5.464 -3.324 -11.682 1.00 84.12 103 TYR A O 1
ATOM 839 N N . LEU A 1 104 ? 3.419 -4.108 -12.210 1.00 86.31 104 LEU A N 1
ATOM 840 C CA . LEU A 1 104 ? 3.857 -5.188 -13.083 1.00 86.31 104 LEU A CA 1
ATOM 841 C C . LEU A 1 104 ? 3.034 -5.116 -14.371 1.00 86.31 104 LEU A C 1
ATOM 843 O O . LEU A 1 104 ? 1.802 -5.227 -14.303 1.00 86.31 104 LEU A O 1
ATOM 847 N N . PRO A 1 105 ? 3.674 -4.905 -15.532 1.00 91.50 105 PRO A N 1
ATOM 848 C CA . PRO A 1 105 ? 2.955 -4.854 -16.791 1.00 91.50 105 PRO A CA 1
ATOM 849 C C . PRO A 1 105 ? 2.359 -6.228 -17.113 1.00 91.50 105 PRO A C 1
ATOM 851 O O . PRO A 1 105 ? 2.930 -7.278 -16.811 1.00 91.50 105 PRO A O 1
ATOM 854 N N . GLN A 1 106 ? 1.167 -6.228 -17.708 1.00 91.38 106 GLN A N 1
ATOM 855 C CA . GLN A 1 106 ? 0.492 -7.467 -18.087 1.00 91.38 106 GLN A CA 1
ATOM 856 C C . GLN A 1 106 ? 1.211 -8.118 -19.270 1.00 91.38 106 GLN A C 1
ATOM 858 O O . GLN A 1 106 ? 1.677 -7.422 -20.172 1.00 91.38 106 GLN A O 1
ATOM 863 N N . LYS A 1 107 ? 1.247 -9.454 -19.313 1.00 91.19 107 LYS A N 1
ATOM 864 C CA . LYS A 1 107 ? 1.730 -10.178 -20.498 1.00 91.19 107 LYS A CA 1
ATOM 865 C C . LYS A 1 107 ? 0.966 -9.693 -21.729 1.00 91.19 107 LYS A C 1
ATOM 867 O O . LYS A 1 107 ? -0.238 -9.451 -21.650 1.00 91.19 107 LYS A O 1
ATOM 872 N N . SER A 1 108 ? 1.655 -9.579 -22.856 1.00 91.88 108 SER A N 1
ATOM 873 C CA . SER A 1 108 ? 1.110 -9.088 -24.127 1.00 91.88 108 SER A CA 1
ATOM 874 C C . SER A 1 108 ? 0.671 -7.615 -24.191 1.00 91.88 108 SER A C 1
ATOM 876 O O . SER A 1 108 ? 0.011 -7.207 -25.146 1.00 91.88 108 SER A O 1
ATOM 878 N N . SER A 1 109 ? 1.024 -6.810 -23.181 1.00 94.75 109 SER A N 1
ATOM 879 C CA . SER A 1 109 ? 0.785 -5.361 -23.182 1.00 94.75 109 SER A CA 1
ATOM 880 C C . SER A 1 109 ? 1.978 -4.583 -23.747 1.00 94.75 109 SER A C 1
ATOM 882 O O . SER A 1 109 ? 3.119 -5.028 -23.628 1.00 94.75 109 SER A O 1
ATOM 884 N N . ALA A 1 110 ? 1.729 -3.387 -24.283 1.00 94.56 110 ALA A N 1
ATOM 885 C CA . ALA A 1 110 ? 2.769 -2.462 -24.741 1.00 94.56 110 ALA A CA 1
ATOM 886 C C . ALA A 1 110 ? 3.904 -2.234 -23.713 1.00 94.56 110 ALA A C 1
ATOM 888 O O . ALA A 1 110 ? 5.064 -2.455 -24.058 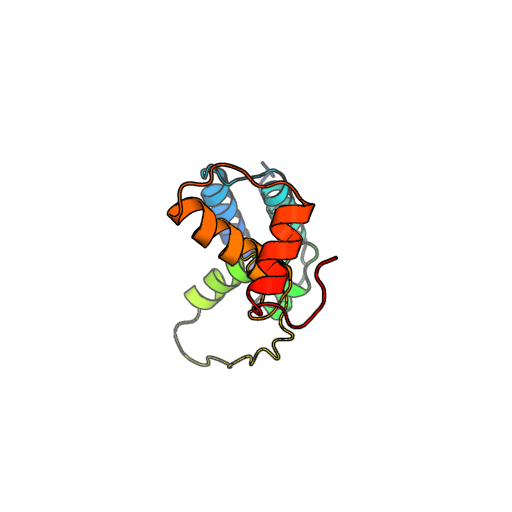1.00 94.56 110 ALA A O 1
ATOM 889 N N . PRO A 1 111 ? 3.634 -1.901 -22.431 1.00 94.56 111 PRO A N 1
ATOM 890 C CA . PRO A 1 111 ? 4.705 -1.716 -21.449 1.00 94.56 111 PRO A CA 1
ATOM 891 C C . PRO A 1 111 ? 5.473 -3.008 -21.134 1.00 94.56 111 PRO A C 1
ATOM 893 O O . PRO A 1 111 ? 6.640 -2.941 -20.758 1.00 94.56 111 PRO A O 1
ATOM 896 N N . TYR A 1 112 ? 4.854 -4.183 -21.298 1.00 95.38 112 TYR A N 1
ATOM 897 C CA . TYR A 1 112 ? 5.563 -5.459 -21.181 1.00 95.38 112 TYR A CA 1
ATOM 898 C C . TYR A 1 112 ? 6.530 -5.666 -22.349 1.00 95.38 112 TYR A C 1
ATOM 900 O O . TYR A 1 112 ? 7.676 -6.034 -22.112 1.00 95.38 112 TYR A O 1
ATOM 908 N N . ALA A 1 113 ? 6.099 -5.387 -23.583 1.00 96.44 113 ALA A N 1
ATOM 909 C CA . ALA A 1 113 ? 6.962 -5.469 -24.759 1.00 96.44 113 ALA A CA 1
ATOM 910 C C . ALA A 1 113 ? 8.177 -4.540 -24.623 1.00 96.44 113 ALA A C 1
ATOM 912 O O . ALA A 1 113 ? 9.305 -5.010 -24.721 1.00 96.44 113 ALA A O 1
ATOM 913 N N . ILE A 1 114 ? 7.957 -3.270 -24.264 1.00 95.19 114 ILE A N 1
ATOM 914 C CA . ILE A 1 114 ? 9.031 -2.285 -24.053 1.00 95.19 114 ILE A CA 1
ATOM 915 C C . ILE A 1 114 ? 10.043 -2.774 -23.007 1.00 95.19 114 ILE A C 1
ATOM 917 O O . ILE A 1 114 ? 11.249 -2.743 -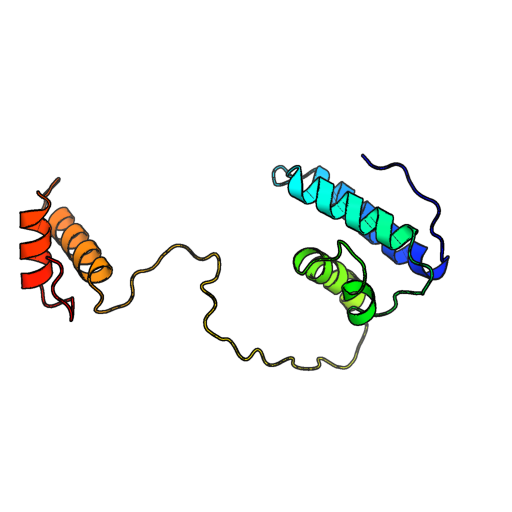23.245 1.00 95.19 114 ILE A O 1
ATOM 921 N N . LEU A 1 115 ? 9.563 -3.250 -21.852 1.00 94.81 115 LEU A N 1
ATOM 922 C CA . LEU A 1 115 ? 10.430 -3.704 -20.763 1.00 94.81 115 LEU A CA 1
ATOM 923 C C . LEU A 1 115 ? 11.301 -4.899 -21.176 1.00 94.81 115 LEU A C 1
ATOM 925 O O . LEU A 1 115 ? 12.488 -4.939 -20.858 1.00 94.81 115 LEU A O 1
ATOM 929 N N . ILE A 1 116 ? 10.715 -5.873 -21.876 1.00 96.12 116 ILE A N 1
ATOM 930 C CA . ILE A 1 116 ? 11.441 -7.059 -22.340 1.00 96.12 116 ILE A CA 1
ATOM 931 C C . ILE A 1 116 ? 12.446 -6.695 -23.437 1.00 96.12 116 ILE A C 1
ATOM 933 O O . ILE A 1 116 ? 13.560 -7.215 -23.416 1.00 96.12 116 ILE A O 1
ATOM 937 N N . THR A 1 117 ? 12.087 -5.800 -24.360 1.00 95.94 117 THR A N 1
ATOM 938 C CA . THR A 1 117 ? 12.999 -5.323 -25.408 1.00 95.94 117 THR A CA 1
ATOM 939 C C . THR A 1 117 ? 14.212 -4.627 -24.805 1.00 95.94 117 THR A C 1
ATOM 941 O O . THR A 1 117 ? 15.332 -5.026 -25.105 1.00 95.94 117 THR A O 1
ATOM 944 N N . LEU A 1 118 ? 14.017 -3.686 -23.874 1.00 94.94 118 LEU A N 1
ATOM 945 C CA . LEU A 1 118 ? 15.126 -3.028 -23.168 1.00 94.94 118 LEU A CA 1
ATOM 946 C C . LEU A 1 118 ? 16.039 -4.035 -22.466 1.00 94.94 118 LEU A C 1
ATOM 948 O O . LEU A 1 118 ? 17.262 -3.950 -22.557 1.00 94.94 118 LEU A O 1
ATOM 952 N N . TYR A 1 119 ? 15.455 -5.020 -21.784 1.00 95.31 119 TYR A N 1
ATOM 953 C CA . TYR A 1 119 ? 16.241 -6.042 -21.106 1.00 95.31 119 TYR A CA 1
ATOM 954 C C . TYR A 1 119 ? 17.094 -6.856 -22.090 1.00 95.31 119 TYR A C 1
ATOM 956 O O . TYR A 1 119 ? 18.266 -7.093 -21.828 1.00 95.31 119 TYR A O 1
ATOM 964 N N . ARG A 1 120 ? 16.550 -7.243 -23.246 1.00 95.69 120 ARG A N 1
ATOM 965 C CA . ARG A 1 120 ? 17.317 -7.973 -24.269 1.00 95.69 120 ARG A CA 1
ATOM 966 C C . ARG A 1 120 ? 18.431 -7.123 -24.870 1.00 95.69 120 ARG A C 1
ATOM 968 O O . ARG A 1 120 ? 19.556 -7.593 -24.973 1.00 95.69 120 ARG A O 1
ATOM 975 N N . GLU A 1 121 ? 18.140 -5.872 -25.205 1.00 94.50 121 GLU A N 1
ATOM 976 C CA . GLU A 1 121 ? 19.122 -4.973 -25.816 1.00 94.50 121 GLU A CA 1
ATOM 977 C C . GLU A 1 121 ? 20.255 -4.608 -24.844 1.00 94.50 121 GLU A C 1
ATOM 979 O O . GLU A 1 121 ? 21.409 -4.525 -25.257 1.00 94.50 121 GLU A O 1
ATOM 984 N N . THR A 1 122 ? 19.968 -4.511 -23.541 1.00 94.00 122 THR A N 1
ATOM 985 C CA . THR A 1 122 ? 21.017 -4.335 -22.518 1.00 94.00 122 THR A CA 1
ATOM 986 C C . THR A 1 122 ? 21.910 -5.572 -22.387 1.00 94.00 122 THR A C 1
ATOM 988 O O . THR A 1 122 ? 23.114 -5.428 -22.199 1.00 94.00 122 THR A O 1
ATOM 991 N N . GLN A 1 123 ? 21.374 -6.791 -22.559 1.00 94.94 123 GLN A N 1
ATOM 992 C CA . GLN A 1 123 ? 22.206 -8.003 -22.667 1.00 94.94 123 GLN A CA 1
ATOM 993 C C . GLN A 1 123 ? 23.036 -8.027 -23.961 1.00 94.94 123 GLN A C 1
ATOM 995 O O . GLN A 1 123 ? 24.136 -8.572 -23.968 1.00 94.94 123 GLN A O 1
ATOM 1000 N N . ASN A 1 124 ? 22.541 -7.402 -25.033 1.00 93.25 124 ASN A N 1
ATOM 1001 C CA . ASN A 1 124 ? 23.254 -7.248 -26.304 1.00 93.25 124 ASN A CA 1
ATOM 1002 C C . ASN A 1 124 ? 24.304 -6.115 -26.281 1.00 93.25 124 ASN A C 1
ATOM 1004 O O . ASN A 1 124 ? 24.958 -5.879 -27.295 1.00 93.25 124 ASN A O 1
ATOM 1008 N N . GLY A 1 125 ? 24.479 -5.417 -25.151 1.00 93.38 125 GLY A N 1
ATOM 1009 C CA . GLY A 1 125 ? 25.480 -4.359 -24.984 1.00 93.38 125 GLY A CA 1
ATOM 1010 C C . GLY A 1 125 ? 25.052 -2.972 -25.472 1.00 93.38 125 GLY A C 1
ATOM 1011 O O . GLY A 1 125 ? 25.909 -2.113 -25.663 1.00 93.38 125 GLY A O 1
ATOM 1012 N N . LYS A 1 126 ? 23.751 -2.728 -25.689 1.00 93.38 126 LYS A N 1
ATOM 1013 C CA . LYS A 1 126 ? 23.242 -1.371 -25.937 1.00 93.38 126 LYS A CA 1
ATOM 1014 C C . LYS A 1 126 ? 22.903 -0.673 -24.623 1.00 93.38 126 LYS A C 1
ATOM 1016 O O . LYS A 1 126 ? 21.983 -1.081 -23.916 1.00 93.38 126 LYS A O 1
ATOM 1021 N N . ASP A 1 127 ? 23.598 0.427 -24.350 1.00 91.56 127 ASP A N 1
ATOM 1022 C CA . ASP A 1 127 ? 23.402 1.224 -23.131 1.00 91.56 127 ASP A CA 1
ATOM 1023 C C . ASP A 1 127 ? 22.195 2.172 -23.208 1.00 91.56 127 ASP A C 1
ATOM 1025 O O . ASP A 1 127 ? 21.612 2.536 -22.185 1.00 91.56 127 ASP A O 1
ATOM 1029 N N . TYR A 1 128 ? 21.801 2.589 -24.415 1.00 91.75 128 TYR A N 1
ATOM 1030 C CA . TYR A 1 128 ? 20.662 3.477 -24.636 1.00 91.75 128 TYR A CA 1
ATOM 1031 C C . TYR A 1 128 ? 19.957 3.168 -25.959 1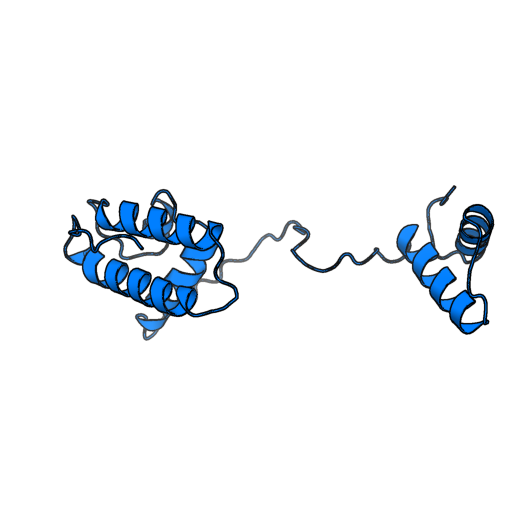.00 91.75 128 TYR A C 1
ATOM 1033 O O . TYR A 1 128 ? 20.538 2.589 -26.874 1.00 91.75 128 TYR A O 1
ATOM 1041 N N . MET A 1 129 ? 18.693 3.581 -26.055 1.00 92.12 129 MET A N 1
ATOM 1042 C CA . MET A 1 129 ? 17.902 3.555 -27.285 1.00 92.12 129 MET A CA 1
ATOM 1043 C C . MET A 1 129 ? 17.106 4.850 -27.395 1.00 92.12 129 MET A C 1
ATOM 1045 O O . MET A 1 129 ? 16.626 5.386 -26.389 1.00 92.12 129 MET A O 1
ATOM 1049 N N . LEU A 1 130 ? 16.929 5.345 -28.618 1.00 95.12 130 LEU A N 1
ATOM 1050 C CA . LEU A 1 130 ? 15.996 6.442 -28.867 1.00 95.12 130 LEU A CA 1
ATOM 1051 C C . LEU A 1 130 ? 14.552 5.950 -28.719 1.00 95.12 130 LEU A C 1
ATOM 1053 O O . LEU A 1 130 ? 14.256 4.775 -28.924 1.00 95.12 130 LEU A O 1
ATOM 1057 N N . LYS A 1 131 ? 13.625 6.863 -28.401 1.00 94.94 131 LYS A N 1
ATOM 1058 C CA . LYS A 1 131 ? 12.203 6.521 -28.218 1.00 94.94 131 LYS A CA 1
ATOM 1059 C C . LYS A 1 131 ? 11.642 5.753 -29.421 1.00 94.94 131 LYS A C 1
ATOM 1061 O O . LYS A 1 131 ? 10.985 4.740 -29.220 1.00 94.94 131 LYS A O 1
ATOM 1066 N N . GLN A 1 132 ? 11.892 6.242 -30.636 1.00 95.31 132 GLN A N 1
ATOM 1067 C CA . GLN A 1 132 ? 11.355 5.619 -31.845 1.00 95.31 132 GLN A CA 1
ATOM 1068 C C . GLN A 1 132 ? 12.002 4.258 -32.112 1.00 95.31 132 GLN A C 1
ATOM 1070 O O . GLN A 1 132 ? 11.289 3.288 -32.310 1.00 95.31 132 GLN A O 1
ATOM 1075 N N . GLU A 1 133 ? 13.327 4.159 -31.980 1.00 95.00 133 GLU A N 1
ATOM 1076 C CA . GLU A 1 133 ? 14.055 2.889 -32.113 1.00 95.00 133 GLU A CA 1
ATOM 1077 C C . GLU A 1 133 ? 13.525 1.825 -31.139 1.00 95.00 133 GLU A C 1
ATOM 1079 O O . GLU A 1 133 ? 13.360 0.662 -31.498 1.00 95.00 133 GLU A O 1
ATOM 1084 N N . LEU A 1 134 ? 13.213 2.227 -29.903 1.00 95.62 134 LEU A N 1
ATOM 1085 C CA . LEU A 1 134 ? 12.646 1.337 -28.897 1.00 95.62 134 LEU A CA 1
ATOM 1086 C C . LEU A 1 134 ? 11.219 0.894 -29.243 1.00 95.62 134 LEU A C 1
ATOM 1088 O O . LEU A 1 134 ? 10.878 -0.264 -29.008 1.00 95.62 134 LEU A O 1
ATOM 1092 N N . ILE A 1 135 ? 10.391 1.798 -29.775 1.00 96.38 135 ILE A N 1
ATOM 1093 C CA . ILE A 1 135 ? 9.037 1.471 -30.240 1.00 96.38 135 ILE A CA 1
ATOM 1094 C C . ILE A 1 135 ? 9.126 0.471 -31.389 1.00 96.38 135 ILE A C 1
ATOM 1096 O O . ILE A 1 135 ? 8.549 -0.608 -31.283 1.00 96.38 135 ILE A O 1
ATOM 1100 N N . ASP A 1 136 ? 9.922 0.775 -32.411 1.00 96.00 136 ASP A N 1
ATOM 1101 C CA . ASP A 1 136 ? 10.067 -0.058 -33.603 1.00 96.00 136 ASP A CA 1
ATOM 1102 C C . ASP A 1 136 ? 10.605 -1.455 -33.234 1.00 96.00 136 ASP A C 1
ATOM 1104 O O . ASP A 1 136 ? 10.072 -2.476 -33.671 1.00 96.00 136 ASP A O 1
ATOM 1108 N N . ALA A 1 137 ? 11.606 -1.534 -32.347 1.00 95.25 137 ALA A N 1
ATOM 1109 C CA . ALA A 1 137 ? 12.140 -2.804 -31.851 1.00 95.25 137 ALA A CA 1
ATOM 1110 C C . ALA A 1 137 ? 11.128 -3.579 -30.984 1.00 95.25 137 ALA A C 1
ATOM 1112 O O . ALA A 1 137 ? 11.046 -4.810 -31.051 1.00 95.25 137 ALA A O 1
ATOM 1113 N N . ALA A 1 138 ? 10.341 -2.885 -30.155 1.00 95.75 138 ALA A N 1
ATOM 1114 C CA . ALA A 1 138 ? 9.296 -3.510 -29.349 1.00 95.75 138 ALA A CA 1
ATOM 1115 C C . ALA A 1 138 ? 8.126 -4.013 -30.205 1.00 95.75 138 ALA A C 1
ATOM 1117 O O . ALA A 1 138 ? 7.588 -5.083 -29.911 1.00 95.75 138 ALA A O 1
ATOM 1118 N N . GLU A 1 139 ? 7.773 -3.317 -31.282 1.00 95.56 139 GLU A N 1
ATOM 1119 C CA . GLU A 1 139 ? 6.776 -3.769 -32.253 1.00 95.56 139 GLU A CA 1
ATOM 1120 C C . GLU A 1 139 ? 7.289 -4.965 -33.063 1.00 95.56 139 GLU A C 1
ATOM 1122 O O . GLU A 1 139 ? 6.603 -5.988 -33.139 1.00 95.56 139 GLU A O 1
ATOM 1127 N N . ALA A 1 140 ? 8.537 -4.913 -33.543 1.00 94.88 140 ALA A N 1
ATOM 1128 C CA . ALA A 1 140 ? 9.188 -6.025 -34.238 1.00 94.88 140 ALA A CA 1
ATOM 1129 C C . ALA A 1 140 ? 9.293 -7.298 -33.376 1.00 94.88 140 ALA A C 1
ATOM 1131 O O . ALA A 1 140 ? 9.301 -8.410 -33.902 1.00 94.88 140 ALA A O 1
ATOM 1132 N N . SER A 1 141 ? 9.330 -7.162 -32.044 1.00 91.75 141 SER A N 1
ATOM 1133 C CA . SER A 1 141 ? 9.377 -8.305 -31.124 1.00 91.75 141 SER A CA 1
ATOM 1134 C C . SER A 1 141 ? 8.099 -9.158 -31.109 1.00 91.75 141 SER A C 1
ATOM 1136 O O . SER A 1 141 ? 8.129 -10.283 -30.604 1.00 91.75 141 SER A O 1
ATOM 1138 N N . GLY A 1 142 ? 6.966 -8.625 -31.589 1.00 93.31 142 GLY A N 1
ATOM 1139 C CA . GLY A 1 142 ? 5.663 -9.302 -31.569 1.00 93.31 142 GLY A CA 1
ATOM 1140 C C . GLY A 1 142 ? 5.090 -9.548 -30.165 1.00 93.31 142 GLY A C 1
ATOM 1141 O O . GLY A 1 142 ? 4.125 -10.296 -30.006 1.00 93.31 142 GLY A O 1
ATOM 1142 N N . LEU A 1 143 ? 5.678 -8.948 -29.123 1.00 91.94 143 LEU A N 1
ATOM 1143 C CA . LEU A 1 143 ? 5.262 -9.162 -27.736 1.00 91.94 143 LEU A CA 1
ATOM 1144 C C . LEU A 1 143 ? 4.013 -8.370 -27.348 1.00 91.94 143 LEU A C 1
ATOM 1146 O O . LEU A 1 143 ? 3.379 -8.740 -26.368 1.00 91.94 143 LEU A O 1
ATOM 1150 N N . SER A 1 144 ? 3.653 -7.299 -28.059 1.00 93.56 144 SER A N 1
ATOM 1151 C CA . SER A 1 144 ? 2.432 -6.518 -27.808 1.00 93.56 144 SER A CA 1
ATOM 1152 C C . SER A 1 144 ? 1.332 -6.896 -28.800 1.00 93.56 144 SER A C 1
ATOM 1154 O O . SER A 1 144 ? 1.601 -7.099 -29.978 1.00 93.56 144 SER A O 1
ATOM 1156 N N . ARG A 1 145 ? 0.076 -6.956 -28.338 1.00 92.38 145 ARG A N 1
ATOM 1157 C CA . ARG A 1 145 ? -1.097 -7.127 -29.224 1.00 92.38 145 ARG A CA 1
ATOM 1158 C C . ARG A 1 145 ? -1.583 -5.824 -29.857 1.00 92.38 145 ARG A C 1
ATOM 1160 O O . ARG A 1 145 ? -2.327 -5.868 -30.827 1.00 92.38 145 ARG A O 1
ATOM 1167 N N . MET A 1 146 ? -1.225 -4.694 -29.258 1.00 90.38 146 MET A N 1
ATOM 1168 C CA . MET A 1 146 ? -1.622 -3.358 -29.701 1.00 90.38 146 MET A CA 1
ATOM 1169 C C . MET A 1 146 ? -0.396 -2.621 -30.246 1.00 90.38 146 MET A C 1
ATOM 1171 O O . MET A 1 146 ? 0.700 -2.863 -29.718 1.00 90.38 146 MET A O 1
ATOM 1175 N N . PRO A 1 147 ? -0.570 -1.714 -31.226 1.00 91.00 147 PRO A N 1
ATOM 1176 C CA . PRO A 1 147 ? 0.498 -0.802 -31.623 1.00 91.00 147 PRO A CA 1
ATOM 1177 C C . PRO A 1 147 ? 0.950 0.026 -30.415 1.00 91.00 147 PRO A C 1
ATOM 1179 O O . PRO A 1 147 ? 0.155 0.322 -29.514 1.00 91.00 147 PRO A O 1
ATOM 1182 N N . ILE A 1 148 ? 2.248 0.311 -30.362 1.00 89.25 148 ILE A N 1
ATOM 1183 C CA . ILE A 1 148 ? 2.884 1.055 -29.270 1.00 89.25 148 ILE A CA 1
ATOM 1184 C C . ILE A 1 148 ? 3.026 2.539 -29.661 1.00 89.25 148 ILE A C 1
ATOM 1186 O O . ILE A 1 148 ? 3.030 3.388 -28.763 1.00 89.25 148 ILE A O 1
ATOM 1190 N N . GLY A 1 149 ? 3.119 2.826 -30.969 1.00 77.12 149 GLY A N 1
ATOM 1191 C CA . GLY A 1 149 ? 3.177 4.167 -31.574 1.00 77.12 149 GLY A CA 1
ATOM 1192 C C . GLY A 1 149 ? 1.863 4.940 -31.607 1.00 77.12 149 GLY A C 1
ATOM 1193 O O . GLY A 1 149 ? 0.796 4.318 -31.810 1.00 77.12 149 GLY A O 1
#

InterPro domains:
  IPR027421 DNA polymerase lambda lyase domain superfamily [G3DSA:1.10.150.110] (12-85)
  IPR027421 DNA polymerase lambda lyase domain superfamily [SSF47802] (36-89)
  IPR033309 Crossover junction endonuclease Mus81 [PTHR13451] (3-148)
  IPR036388 Winged helix-like DNA-binding domain superfamily [G3DSA:1.10.10.10] (95-147)